Protein AF-A0A1R4IXT5-F1 (afdb_monomer_lite)

Radius of gyration: 17.37 Å; chains: 1; bounding box: 44×33×50 Å

Sequence (182 aa):
MTAMGTYITATTTLASRRQNLFLKRLRSTAAKDASILSGLVLPVALVNVIQAGVIVAVLSAVGTPPVGVAAVVAAVVVLELMFVGAAIATAGLTNSPDRAQVTTLPLFVVVLGAAMWVGLTGTEELTAVKRLLPGGAVTELIIEGWSGMALHETVSLLLPSLAFVVAAFAAAKSTFRWEPRS

Organism: NCBI:txid1273

Secondary structure (DSSP, 8-state):
-THHHHHHHHHHHHHHHHHTTHHHHHHTSS--HHHHHHHHHHHHHHHHHHHHHHHHHHHHHHSPPPTTHHHHHHHHHHHHHHHHHHHHHHHHH-SSHHHHHHHHHHHHHHHHHHHHHHHHH-SSSSHHHHHHSTTHHHHHHHHHHHH---HHHHHHHHHHHHHHHHHHHHHHHHH--SSPP-

pLDDT: mean 90.52, std 6.02, range [54.25, 96.69]

Foldseek 3Di:
DLLVQLLLQLLLQLLACQLVLVLVVVVVDPDDNVRSSCVRRVVSLVVSLVVLVVVLVVCCVVDPRFPQPVLLSLLSVLLNLLSSLQSLLLSLVAQHSVCSVVSSVVLVCQLVVLLVCCVPPNLPPPVVVSLLGANRLSSNSNVVSRVDDDPVSSVVSVVSSNVSSVVSNVSSVVRHDSHRDD

Structure (mmCIF, N/CA/C/O backbone):
data_AF-A0A1R4IXT5-F1
#
_entry.id   AF-A0A1R4IXT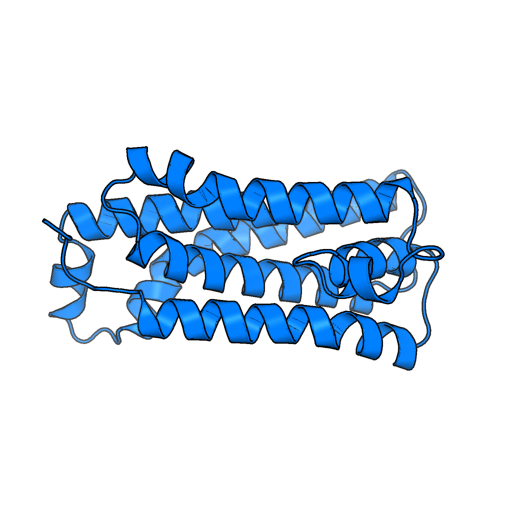5-F1
#
loop_
_atom_site.group_PDB
_atom_site.id
_atom_site.type_symbol
_atom_site.label_atom_id
_atom_site.label_alt_id
_atom_site.label_comp_id
_atom_site.label_asym_id
_atom_site.label_entity_id
_atom_site.label_seq_id
_atom_site.pdbx_PDB_ins_code
_atom_site.Cartn_x
_atom_site.Cartn_y
_atom_site.Cartn_z
_atom_site.occupancy
_atom_site.B_iso_or_equiv
_atom_site.auth_seq_id
_atom_site.auth_comp_id
_atom_site.auth_asym_id
_atom_site.auth_atom_id
_atom_site.pdbx_PDB_model_num
ATOM 1 N N . MET A 1 1 ? 10.038 3.062 -1.249 1.00 56.09 1 MET A N 1
ATOM 2 C CA . MET A 1 1 ? 10.419 3.563 0.094 1.00 56.09 1 MET A CA 1
ATOM 3 C C . MET A 1 1 ? 9.418 4.583 0.642 1.00 56.09 1 MET A C 1
ATOM 5 O O . MET A 1 1 ? 9.094 4.504 1.814 1.00 56.09 1 MET A O 1
ATOM 9 N N . THR A 1 2 ? 8.862 5.473 -0.187 1.00 70.12 2 THR A N 1
ATOM 10 C CA . THR A 1 2 ? 7.833 6.457 0.207 1.00 70.12 2 THR A CA 1
ATOM 11 C C . THR A 1 2 ? 6.619 5.824 0.905 1.00 70.12 2 THR A C 1
ATOM 13 O O . THR A 1 2 ? 6.331 6.161 2.046 1.00 70.12 2 THR A O 1
ATOM 16 N N . ALA A 1 3 ? 5.991 4.798 0.319 1.00 72.25 3 ALA A N 1
ATOM 17 C CA . ALA A 1 3 ? 4.783 4.148 0.872 1.00 72.25 3 ALA A CA 1
ATOM 18 C C . ALA A 1 3 ? 4.919 3.524 2.278 1.00 72.25 3 ALA A C 1
ATOM 20 O O . ALA A 1 3 ? 3.923 3.300 2.968 1.00 72.25 3 ALA A O 1
ATOM 21 N N . MET A 1 4 ? 6.145 3.327 2.771 1.00 77.56 4 MET A N 1
ATOM 22 C CA . MET A 1 4 ? 6.383 2.936 4.166 1.00 77.56 4 MET A CA 1
ATOM 23 C C . MET A 1 4 ? 6.049 4.067 5.149 1.00 77.56 4 MET A C 1
ATOM 25 O O . MET A 1 4 ? 5.610 3.794 6.268 1.00 77.56 4 MET A O 1
ATOM 29 N N . GLY A 1 5 ? 6.190 5.326 4.725 1.00 84.81 5 GLY A N 1
ATOM 30 C CA . GLY A 1 5 ? 5.744 6.495 5.476 1.00 84.81 5 GLY A CA 1
ATOM 31 C C . GLY A 1 5 ? 4.243 6.441 5.748 1.00 84.81 5 GLY A C 1
ATOM 32 O O . GLY A 1 5 ? 3.830 6.640 6.893 1.00 84.81 5 GLY A O 1
ATOM 33 N N . THR A 1 6 ? 3.440 6.062 4.746 1.00 90.69 6 THR A N 1
ATOM 34 C CA . THR A 1 6 ? 2.002 5.823 4.925 1.00 90.69 6 THR A CA 1
ATOM 35 C C . THR A 1 6 ? 1.749 4.716 5.929 1.00 90.69 6 THR A C 1
ATOM 37 O O . THR A 1 6 ? 0.971 4.908 6.862 1.00 90.69 6 THR A O 1
ATOM 40 N N . TYR A 1 7 ? 2.437 3.583 5.789 1.00 93.69 7 TYR A N 1
ATOM 41 C CA . TYR A 1 7 ? 2.240 2.435 6.668 1.00 93.69 7 TYR A CA 1
ATOM 42 C C . TYR A 1 7 ? 2.451 2.772 8.150 1.00 93.69 7 TYR A C 1
ATOM 44 O O . TYR A 1 7 ? 1.565 2.540 8.978 1.00 93.69 7 TYR A O 1
ATOM 52 N N . ILE A 1 8 ? 3.593 3.374 8.485 1.00 92.81 8 ILE A N 1
ATOM 53 C CA . ILE A 1 8 ? 3.949 3.709 9.870 1.00 92.81 8 ILE A CA 1
ATOM 54 C C . ILE A 1 8 ? 3.055 4.835 10.401 1.00 92.81 8 ILE A C 1
ATOM 56 O O . ILE A 1 8 ? 2.499 4.726 11.500 1.00 92.81 8 ILE A O 1
ATOM 60 N N . THR A 1 9 ? 2.869 5.899 9.617 1.00 94.31 9 THR A N 1
ATOM 61 C CA . THR A 1 9 ? 2.107 7.084 10.039 1.00 94.31 9 THR A CA 1
ATOM 62 C C . THR A 1 9 ? 0.630 6.762 10.222 1.00 94.31 9 THR A C 1
ATOM 64 O O . THR A 1 9 ? 0.045 7.140 11.239 1.00 94.31 9 THR A O 1
ATOM 67 N N . ALA A 1 10 ? 0.015 6.023 9.294 1.00 94.88 10 ALA A N 1
ATOM 68 C CA . ALA A 1 10 ? -1.388 5.640 9.404 1.00 94.88 10 ALA A CA 1
ATOM 69 C C . ALA A 1 10 ? -1.610 4.650 10.557 1.00 94.88 10 ALA A C 1
ATOM 71 O O . ALA A 1 10 ? -2.556 4.832 11.325 1.00 94.88 10 ALA A O 1
ATOM 72 N N . THR A 1 11 ? -0.710 3.676 10.757 1.00 95.44 11 THR A N 1
ATOM 73 C CA . THR A 1 11 ? -0.790 2.747 11.901 1.00 95.44 11 THR A CA 1
ATOM 74 C C . THR A 1 11 ? -0.736 3.502 13.228 1.00 95.44 11 THR A C 1
ATOM 76 O O . THR A 1 11 ? -1.599 3.320 14.089 1.00 95.44 11 THR A O 1
ATOM 79 N N . THR A 1 12 ? 0.243 4.398 13.376 1.00 94.94 12 THR A N 1
ATOM 80 C CA . THR A 1 12 ? 0.435 5.212 14.587 1.00 94.94 12 THR A CA 1
ATOM 81 C C . THR A 1 12 ? -0.759 6.131 14.833 1.00 94.94 12 THR A C 1
ATOM 83 O O . THR A 1 12 ? -1.271 6.212 15.952 1.00 94.94 12 THR A O 1
ATOM 86 N N . THR A 1 13 ? -1.253 6.782 13.777 1.00 94.44 13 THR A N 1
ATOM 87 C CA . THR A 1 13 ? -2.421 7.669 13.836 1.00 94.44 13 THR A CA 1
ATOM 88 C C . THR A 1 13 ? -3.662 6.911 14.294 1.00 94.44 13 THR A C 1
ATOM 90 O O . THR A 1 13 ? -4.331 7.335 15.239 1.00 94.44 13 THR A O 1
ATOM 93 N N . LEU A 1 14 ? -3.960 5.767 13.674 1.00 92.94 14 LEU A N 1
ATOM 94 C CA . LEU A 1 14 ? -5.121 4.949 14.021 1.00 92.94 14 LEU A CA 1
ATOM 95 C C . LEU A 1 14 ? -5.020 4.399 15.449 1.00 92.94 14 LEU A C 1
ATOM 97 O O . LEU A 1 14 ? -5.996 4.494 16.196 1.00 92.94 14 LEU A O 1
ATOM 101 N N . ALA A 1 15 ? -3.848 3.903 15.859 1.00 92.62 15 ALA A N 1
ATOM 102 C CA . ALA A 1 15 ? -3.611 3.435 17.225 1.00 92.62 15 ALA A CA 1
ATOM 103 C C . ALA A 1 15 ? -3.832 4.560 18.254 1.00 92.62 15 ALA A C 1
ATOM 105 O O . ALA A 1 15 ? -4.578 4.375 19.217 1.00 92.62 15 ALA A O 1
ATOM 106 N N . SER A 1 16 ? -3.282 5.753 18.003 1.00 93.12 16 SER A N 1
ATOM 107 C CA . SER A 1 16 ? -3.455 6.931 18.864 1.00 93.12 16 SER A CA 1
ATOM 108 C C . SER A 1 16 ? -4.917 7.388 18.959 1.00 93.12 16 SER A C 1
ATOM 110 O O . SER A 1 16 ? -5.443 7.613 20.054 1.00 93.12 16 SER A O 1
ATOM 112 N N . ARG A 1 17 ? -5.628 7.498 17.827 1.00 92.50 17 ARG A N 1
ATOM 113 C CA . ARG A 1 17 ? -7.049 7.894 17.821 1.00 92.50 17 ARG A CA 1
ATOM 114 C C . ARG A 1 17 ? -7.936 6.856 18.501 1.00 92.50 17 ARG A C 1
ATOM 116 O O . ARG A 1 17 ? -8.892 7.236 19.183 1.00 92.50 17 ARG A O 1
ATOM 123 N N . ARG A 1 18 ? -7.625 5.568 18.348 1.00 91.12 18 ARG A N 1
ATOM 124 C CA . ARG A 1 18 ? -8.335 4.487 19.036 1.00 91.12 18 ARG A CA 1
ATOM 125 C C . ARG A 1 18 ? -8.126 4.556 20.546 1.00 91.12 18 ARG A C 1
ATOM 127 O O . ARG A 1 18 ? -9.111 4.525 21.279 1.00 91.12 18 ARG A O 1
ATOM 134 N N . GLN A 1 19 ? -6.881 4.708 20.998 1.00 89.44 19 GLN A N 1
ATOM 135 C CA . GLN A 1 19 ? -6.539 4.796 22.422 1.00 89.44 19 GLN A CA 1
ATOM 136 C C . GLN A 1 19 ? -7.251 5.968 23.113 1.00 89.44 19 GLN A C 1
ATOM 138 O O . GLN A 1 19 ? -7.775 5.816 24.210 1.00 89.44 19 GLN A O 1
ATOM 143 N N . ASN A 1 20 ? -7.364 7.112 22.435 1.00 89.62 20 ASN A N 1
ATOM 144 C CA . ASN A 1 20 ? -8.050 8.303 22.948 1.00 89.62 20 ASN A CA 1
ATOM 145 C C . ASN A 1 20 ? -9.589 8.267 22.799 1.00 89.62 20 ASN A C 1
ATOM 147 O O . ASN A 1 20 ? -10.247 9.313 22.882 1.00 89.62 20 ASN A O 1
ATOM 151 N N . LEU A 1 21 ? -10.178 7.100 22.496 1.00 89.50 21 LEU A N 1
ATOM 152 C CA . LEU A 1 21 ? -11.616 6.905 22.242 1.00 89.50 21 LEU A CA 1
ATOM 153 C C . LEU A 1 21 ? -12.195 7.852 21.172 1.00 89.50 21 LEU A C 1
ATOM 155 O O . LEU A 1 21 ? -13.407 8.065 21.092 1.00 89.50 21 LEU A O 1
ATOM 159 N N . PHE A 1 22 ? -11.342 8.448 20.336 1.00 90.38 22 PHE A N 1
ATOM 160 C CA . PHE A 1 22 ? -11.749 9.426 19.331 1.00 90.38 22 PHE A C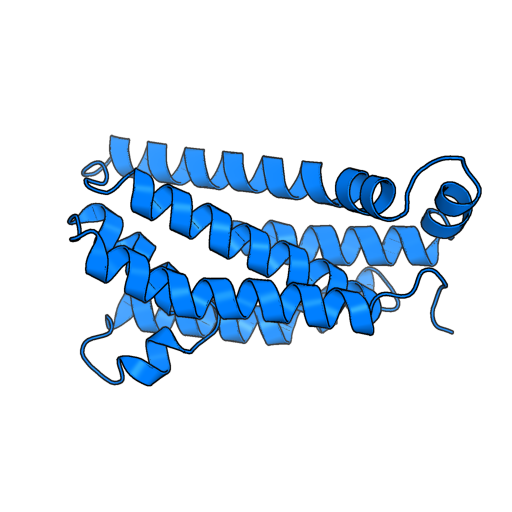A 1
ATOM 161 C C . PHE A 1 22 ? -12.576 8.754 18.235 1.00 90.38 22 PHE A C 1
ATOM 163 O O . PHE A 1 22 ? -13.639 9.248 17.870 1.00 90.38 22 PHE A O 1
ATOM 170 N N . LEU A 1 23 ? -12.147 7.570 17.789 1.00 88.25 23 LEU A N 1
ATOM 171 C CA . LEU A 1 23 ? -12.879 6.789 16.789 1.00 88.25 23 LEU A CA 1
ATOM 172 C C . LEU A 1 23 ? -14.275 6.378 17.283 1.00 88.25 23 LEU A C 1
ATOM 174 O O . LEU A 1 23 ? -15.230 6.419 16.515 1.00 88.25 23 LEU A O 1
ATOM 178 N N . LYS A 1 24 ? -14.414 6.050 18.576 1.00 87.25 24 LYS A N 1
ATOM 179 C CA . LYS A 1 24 ? -15.706 5.701 19.189 1.00 87.25 24 LYS A CA 1
ATOM 180 C C . LYS A 1 24 ? -16.660 6.899 19.213 1.00 87.25 24 LYS A C 1
ATOM 182 O O . LYS A 1 24 ? -17.823 6.744 18.859 1.00 87.25 24 LYS A O 1
ATOM 187 N N . ARG A 1 25 ? -16.151 8.092 19.546 1.00 92.25 25 ARG A N 1
ATOM 188 C CA . ARG A 1 25 ? -16.914 9.354 19.497 1.00 92.25 25 ARG A CA 1
ATOM 189 C C . ARG A 1 25 ? -17.346 9.731 18.078 1.00 92.25 25 ARG A C 1
ATOM 191 O O . ARG A 1 25 ? -18.456 10.213 17.888 1.00 92.25 25 ARG A O 1
ATOM 198 N N . LEU A 1 26 ? -16.507 9.489 17.070 1.00 89.44 26 LEU A N 1
ATOM 199 C CA . LEU A 1 26 ? -16.899 9.721 15.676 1.00 89.44 26 LEU A CA 1
ATOM 200 C C . LEU A 1 26 ? -17.975 8.739 15.206 1.00 89.44 26 LEU A C 1
ATOM 202 O O . LEU A 1 26 ? -18.878 9.128 14.472 1.00 89.44 26 LEU A O 1
ATOM 206 N N . ARG A 1 27 ? -17.924 7.488 15.666 1.00 89.56 27 ARG A N 1
ATOM 207 C CA . ARG A 1 27 ? -18.895 6.454 15.290 1.00 89.56 27 ARG A CA 1
ATOM 208 C C . ARG A 1 27 ? -20.298 6.677 15.869 1.00 89.56 27 ARG A C 1
ATOM 210 O O . ARG A 1 27 ? -21.255 6.131 15.340 1.00 89.56 27 ARG A O 1
ATOM 217 N N . SER A 1 28 ? -20.440 7.488 16.920 1.00 90.56 28 SER A N 1
ATOM 218 C CA . SER A 1 28 ? -21.755 7.922 17.422 1.00 90.56 28 SER A CA 1
ATOM 219 C C . SER A 1 28 ? -22.383 9.065 16.613 1.00 90.56 28 SER A C 1
ATOM 221 O O . SER A 1 28 ? -23.479 9.508 16.940 1.00 90.56 28 SER A O 1
ATOM 223 N N . THR A 1 29 ? -21.702 9.567 15.580 1.00 90.62 29 THR A N 1
ATOM 224 C CA . THR A 1 29 ? -22.258 10.558 14.644 1.00 90.62 29 THR A CA 1
ATOM 225 C C . THR A 1 29 ? -22.924 9.871 13.444 1.00 90.62 29 THR A C 1
ATOM 227 O O . THR A 1 29 ? -22.892 8.652 13.318 1.00 90.62 29 THR A O 1
ATOM 230 N N . ALA A 1 30 ? -23.489 10.647 12.513 1.00 89.62 30 ALA A N 1
ATOM 231 C CA . ALA A 1 30 ? -24.042 10.125 11.258 1.00 89.62 30 ALA A CA 1
ATOM 232 C C . ALA A 1 30 ? -22.972 9.648 10.243 1.00 89.62 30 ALA A C 1
ATOM 234 O O . ALA A 1 30 ? -23.312 9.210 9.141 1.00 89.62 30 ALA A O 1
ATOM 235 N N . ALA A 1 31 ? -21.678 9.757 10.569 1.00 88.75 31 ALA A N 1
ATOM 236 C CA . ALA A 1 31 ? -20.593 9.369 9.677 1.00 88.75 31 ALA A CA 1
ATOM 237 C C . ALA A 1 31 ? -20.491 7.842 9.522 1.00 88.75 31 ALA A C 1
ATOM 239 O O . ALA A 1 31 ? -20.493 7.093 10.495 1.00 88.75 31 ALA A O 1
ATOM 240 N N . LYS A 1 32 ? -20.331 7.375 8.278 1.00 90.31 32 LYS A N 1
ATOM 241 C CA . LYS A 1 32 ? -20.089 5.954 7.982 1.00 90.31 32 LYS A CA 1
ATOM 242 C C . LYS A 1 32 ? -18.680 5.544 8.427 1.00 90.31 32 LYS A C 1
ATOM 244 O O . LYS A 1 32 ? -17.728 6.287 8.194 1.00 90.31 32 LYS A O 1
ATOM 249 N N . ASP A 1 33 ? -18.529 4.316 8.923 1.00 89.38 33 ASP A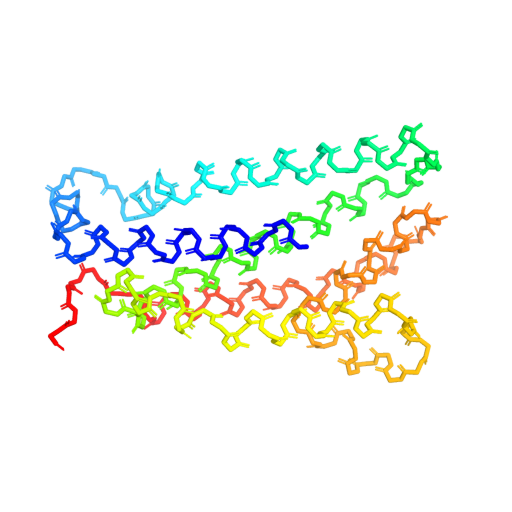 N 1
ATOM 250 C CA . ASP A 1 33 ? -17.248 3.706 9.327 1.00 89.38 33 ASP A CA 1
ATOM 251 C C . ASP A 1 33 ? -16.128 3.904 8.279 1.00 89.38 33 ASP A C 1
ATOM 253 O O . ASP A 1 33 ? -15.018 4.327 8.605 1.00 89.38 33 ASP A O 1
ATOM 257 N N . ALA A 1 34 ? -16.440 3.678 6.997 1.00 87.38 34 ALA A N 1
ATOM 258 C CA . ALA A 1 34 ? -15.495 3.868 5.896 1.00 87.38 34 ALA A CA 1
ATOM 259 C C . ALA A 1 34 ? -15.058 5.333 5.720 1.00 87.38 34 ALA A C 1
ATOM 261 O O . ALA A 1 34 ? -13.895 5.582 5.422 1.00 87.38 34 ALA A O 1
ATOM 262 N N . SER A 1 35 ? -15.963 6.293 5.944 1.00 91.12 35 SER A N 1
ATOM 263 C CA . SER A 1 35 ? -15.668 7.729 5.851 1.00 91.12 35 SER A CA 1
ATOM 264 C C . SER A 1 35 ? -14.767 8.203 6.989 1.00 91.12 35 SER A C 1
ATOM 266 O O . SER A 1 35 ? -13.956 9.103 6.795 1.00 91.12 35 SER A O 1
ATOM 268 N N . ILE A 1 36 ? -14.910 7.609 8.177 1.00 92.12 36 ILE A N 1
ATOM 269 C CA . ILE A 1 36 ? -14.062 7.918 9.333 1.00 92.12 36 ILE A CA 1
ATOM 270 C C . ILE A 1 36 ? -12.631 7.445 9.062 1.00 92.12 36 ILE A C 1
ATOM 272 O O . ILE A 1 36 ? -11.678 8.200 9.256 1.00 92.12 36 ILE A O 1
ATOM 276 N N . LEU A 1 37 ? -12.478 6.203 8.590 1.00 91.31 37 LEU A N 1
ATOM 277 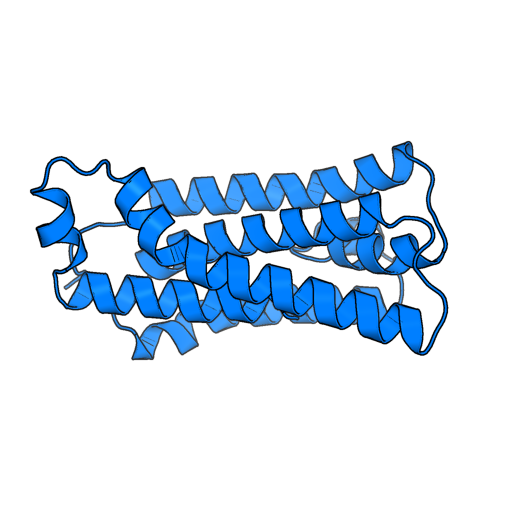C CA . LEU A 1 37 ? -11.165 5.634 8.286 1.00 91.31 37 LEU A CA 1
ATOM 278 C C . LEU A 1 37 ? -10.497 6.340 7.108 1.00 91.31 37 LEU A C 1
ATOM 280 O O . LEU A 1 37 ? -9.330 6.717 7.212 1.00 91.31 37 LEU A O 1
ATOM 284 N N . SER A 1 38 ? -11.226 6.574 6.014 1.00 91.44 38 SER A N 1
ATOM 285 C CA . SER A 1 38 ? -10.673 7.288 4.864 1.00 91.44 38 SER A CA 1
ATOM 286 C C . SER A 1 38 ? -10.290 8.721 5.230 1.00 91.44 38 SER A C 1
ATOM 288 O O . SER A 1 38 ? -9.207 9.153 4.857 1.00 91.44 38 SER A O 1
ATOM 290 N N . GLY A 1 39 ? -11.087 9.424 6.040 1.00 92.31 39 GLY A N 1
ATOM 291 C CA . GLY A 1 39 ? -10.763 10.777 6.501 1.00 92.31 39 GLY A CA 1
ATOM 292 C C . GLY A 1 39 ? -9.457 10.873 7.300 1.00 92.31 39 GLY A C 1
ATOM 293 O O . GLY A 1 39 ? -8.813 11.918 7.297 1.00 92.31 39 GLY A O 1
ATOM 294 N N . LEU A 1 40 ? -9.037 9.786 7.953 1.00 92.62 40 LEU A N 1
ATOM 295 C CA . LEU A 1 40 ? -7.776 9.719 8.698 1.00 92.62 40 LEU A CA 1
ATOM 296 C C . LEU A 1 40 ? -6.594 9.267 7.838 1.00 92.62 40 LEU A C 1
ATOM 298 O O . LEU A 1 40 ? -5.481 9.749 8.033 1.00 92.62 40 LEU A O 1
ATOM 302 N N . VAL A 1 41 ? -6.818 8.327 6.919 1.00 93.31 41 VAL A N 1
ATOM 303 C CA . VAL A 1 41 ? -5.738 7.685 6.154 1.00 93.31 41 VAL A CA 1
ATOM 304 C C . VAL A 1 41 ? -5.453 8.405 4.835 1.00 93.31 41 VAL A C 1
ATOM 306 O O . VAL A 1 41 ? -4.296 8.502 4.429 1.00 93.31 41 VAL A O 1
ATOM 309 N N . LEU A 1 42 ? -6.478 8.960 4.183 1.00 93.06 42 LEU A N 1
ATOM 310 C CA . LEU A 1 42 ? -6.361 9.605 2.874 1.00 93.06 42 LEU A CA 1
ATOM 311 C C . LEU A 1 42 ? -5.366 10.778 2.853 1.00 93.06 42 LEU A C 1
ATOM 313 O O . LEU A 1 42 ? -4.591 10.836 1.902 1.00 93.06 42 LEU A O 1
ATOM 317 N N . PRO A 1 43 ? -5.307 11.677 3.859 1.00 93.56 43 PRO A N 1
ATOM 318 C CA . PRO A 1 43 ? -4.326 12.762 3.848 1.00 93.56 43 PRO A CA 1
ATOM 319 C C . PRO A 1 43 ? -2.882 12.247 3.854 1.00 93.56 43 PRO A C 1
ATOM 321 O O . PRO A 1 43 ? -2.039 12.766 3.130 1.00 93.56 43 PRO A O 1
ATOM 324 N N . VAL A 1 44 ? -2.610 11.195 4.633 1.00 92.44 44 VAL A N 1
ATOM 325 C CA . VAL A 1 44 ? -1.282 10.570 4.711 1.00 92.44 44 VAL A CA 1
ATOM 326 C C . VAL A 1 44 ? -0.920 9.929 3.372 1.00 92.44 44 VAL A C 1
ATOM 328 O O . VAL A 1 44 ? 0.168 10.168 2.853 1.00 92.44 44 VAL A O 1
ATOM 331 N N . ALA A 1 45 ? -1.854 9.174 2.787 1.00 91.38 45 ALA A N 1
ATOM 332 C CA . ALA A 1 45 ? -1.649 8.545 1.488 1.00 91.38 45 ALA A CA 1
ATOM 333 C C . ALA A 1 45 ? -1.427 9.583 0.375 1.00 91.38 45 ALA A C 1
ATOM 335 O O . ALA A 1 45 ? -0.551 9.416 -0.468 1.00 91.38 45 ALA A O 1
ATOM 336 N N . LEU A 1 46 ? -2.166 10.697 0.397 1.00 92.06 46 LEU A N 1
ATOM 337 C CA . LEU A 1 46 ? -2.026 11.768 -0.589 1.00 92.06 46 LEU A CA 1
ATOM 338 C C . LEU A 1 46 ? -0.650 12.435 -0.517 1.00 92.06 46 LEU A C 1
ATOM 340 O O . LEU A 1 46 ? -0.010 12.608 -1.552 1.00 92.06 46 LEU A O 1
ATOM 344 N N . VAL A 1 47 ? -0.177 12.774 0.689 1.00 91.94 47 VAL A N 1
ATOM 345 C CA . VAL A 1 47 ? 1.178 13.319 0.885 1.00 91.94 47 VAL A CA 1
ATOM 346 C C . VAL A 1 47 ? 2.215 12.368 0.301 1.00 91.94 47 VAL A C 1
ATOM 348 O O . VAL A 1 47 ? 3.133 12.801 -0.394 1.00 91.94 47 VAL A O 1
ATOM 351 N N . ASN A 1 48 ? 2.039 11.070 0.530 1.00 90.31 48 ASN A N 1
ATOM 352 C CA . ASN A 1 48 ? 2.984 10.086 0.054 1.00 90.31 48 ASN A CA 1
ATOM 353 C C . ASN A 1 48 ? 2.961 9.892 -1.472 1.00 90.31 48 ASN A C 1
ATOM 355 O O . ASN A 1 48 ? 4.015 9.783 -2.100 1.00 90.31 48 ASN A O 1
ATOM 359 N N . VAL A 1 49 ? 1.777 9.907 -2.087 1.00 89.81 49 VAL A N 1
ATOM 360 C CA . VAL A 1 49 ? 1.625 9.883 -3.550 1.00 89.81 49 VAL A CA 1
ATOM 361 C C . VAL A 1 49 ? 2.267 11.119 -4.179 1.00 89.81 49 VAL A C 1
ATOM 363 O O . VAL A 1 49 ? 2.996 10.993 -5.163 1.00 89.81 49 VAL A O 1
ATOM 366 N N . ILE A 1 50 ? 2.069 12.302 -3.586 1.00 91.69 50 ILE A N 1
ATOM 367 C CA . ILE A 1 50 ? 2.733 13.537 -4.026 1.00 91.69 50 ILE A CA 1
ATOM 368 C C . ILE A 1 50 ? 4.253 13.382 -3.912 1.00 91.69 50 ILE A C 1
ATOM 370 O O . ILE A 1 50 ? 4.967 13.666 -4.872 1.00 91.69 50 ILE A O 1
ATOM 374 N N . GLN A 1 51 ? 4.757 12.877 -2.784 1.00 91.12 51 GLN A N 1
ATOM 375 C CA . GLN A 1 51 ? 6.188 12.647 -2.584 1.00 91.12 51 GLN A CA 1
ATOM 376 C C . GLN A 1 51 ? 6.763 11.661 -3.612 1.00 91.12 51 GLN A C 1
ATOM 378 O O . GLN A 1 51 ? 7.835 11.906 -4.162 1.00 91.12 51 GLN A O 1
ATOM 383 N N . ALA A 1 52 ? 6.056 10.568 -3.909 1.00 89.44 52 ALA A N 1
ATOM 384 C CA . ALA A 1 52 ? 6.456 9.620 -4.944 1.00 89.44 52 ALA A CA 1
ATOM 385 C C . ALA A 1 52 ? 6.507 10.288 -6.328 1.00 89.44 52 ALA A C 1
ATOM 387 O O . ALA A 1 52 ? 7.485 10.111 -7.052 1.00 89.44 52 ALA A O 1
ATOM 388 N N . GLY A 1 53 ? 5.507 11.109 -6.662 1.00 89.56 53 GLY A N 1
ATOM 389 C CA . GLY A 1 53 ? 5.484 11.891 -7.900 1.00 89.56 53 GLY A CA 1
ATOM 390 C C . GLY A 1 53 ? 6.661 12.862 -8.010 1.00 89.56 53 GLY A C 1
ATOM 391 O O . GLY A 1 53 ? 7.297 12.929 -9.059 1.00 89.56 53 GLY A O 1
ATOM 392 N N . VAL A 1 54 ? 7.011 13.550 -6.919 1.00 92.38 54 VAL A N 1
ATOM 393 C CA . VAL A 1 54 ? 8.191 14.429 -6.864 1.00 92.38 54 VAL A CA 1
ATOM 394 C C . VAL A 1 54 ? 9.476 13.640 -7.114 1.00 92.38 54 VAL A C 1
ATOM 396 O O . VAL A 1 54 ? 10.306 14.081 -7.903 1.00 92.38 54 VAL A O 1
ATOM 399 N N . ILE A 1 55 ? 9.638 12.460 -6.506 1.00 90.00 55 ILE A N 1
ATOM 400 C CA . ILE A 1 55 ? 10.819 11.613 -6.737 1.00 90.00 55 ILE A CA 1
ATOM 401 C C . ILE A 1 55 ? 10.912 11.201 -8.208 1.00 90.00 55 ILE A C 1
ATOM 403 O O . ILE A 1 55 ? 11.971 11.355 -8.810 1.00 90.00 55 ILE A O 1
ATOM 407 N N . VAL A 1 56 ? 9.814 10.725 -8.804 1.00 89.12 56 VAL A N 1
ATOM 408 C CA . VAL A 1 56 ? 9.788 10.347 -10.227 1.00 89.12 56 VAL A CA 1
ATOM 409 C C . VAL A 1 56 ? 10.125 11.546 -11.115 1.00 89.12 56 VAL A C 1
ATOM 411 O O . VAL A 1 56 ? 10.921 11.406 -12.041 1.00 89.12 56 VAL A O 1
ATOM 414 N N . ALA A 1 57 ? 9.579 12.728 -10.818 1.00 90.38 57 ALA A N 1
ATOM 415 C CA . ALA A 1 57 ? 9.858 13.950 -11.567 1.00 90.38 57 ALA A CA 1
ATOM 416 C C . ALA A 1 57 ? 11.339 14.353 -11.484 1.00 90.38 57 ALA A C 1
ATOM 418 O O . ALA A 1 57 ? 11.949 14.649 -12.508 1.00 90.38 57 ALA A O 1
ATOM 419 N N . VAL A 1 58 ? 11.938 14.306 -10.290 1.00 93.25 58 VAL A N 1
ATOM 420 C CA . VAL A 1 58 ? 13.364 14.616 -10.093 1.00 93.25 58 VAL A CA 1
ATOM 421 C C . VAL A 1 58 ? 14.252 13.599 -10.812 1.00 93.25 58 VAL A C 1
ATOM 423 O O . VAL A 1 58 ? 15.168 13.998 -11.528 1.00 93.25 58 VAL A O 1
ATOM 426 N N . LEU A 1 59 ? 13.966 12.298 -10.687 1.00 90.50 59 LEU A N 1
ATOM 427 C CA . LEU A 1 59 ? 14.714 11.249 -11.392 1.00 90.50 59 LEU A CA 1
ATOM 428 C C . LEU A 1 59 ? 14.613 11.403 -12.915 1.00 90.50 59 LEU A C 1
ATOM 430 O O . LEU A 1 59 ? 15.605 11.224 -13.614 1.00 90.50 59 LEU A O 1
ATOM 434 N N . SER A 1 60 ? 13.441 11.797 -13.418 1.00 89.75 60 SER A N 1
ATOM 435 C CA . SER A 1 60 ? 13.221 12.066 -14.844 1.00 89.75 60 SER A CA 1
ATOM 436 C C . SER A 1 60 ? 13.949 13.319 -15.334 1.00 89.75 60 SER A C 1
ATOM 438 O O . SER A 1 60 ? 14.315 13.385 -16.499 1.00 89.75 60 SER A O 1
ATOM 440 N N . ALA A 1 61 ? 14.137 14.320 -14.469 1.00 92.75 61 ALA A N 1
ATOM 441 C CA . ALA A 1 61 ? 14.821 15.565 -14.815 1.00 92.75 61 ALA A CA 1
ATOM 442 C C . ALA A 1 61 ? 16.352 15.425 -14.818 1.00 92.75 61 ALA A C 1
ATOM 444 O O . ALA A 1 61 ? 17.026 16.110 -15.583 1.00 92.75 61 ALA A O 1
ATOM 445 N N . VAL A 1 62 ? 16.901 14.568 -13.951 1.00 94.31 62 VAL A N 1
ATOM 446 C CA . VAL A 1 62 ? 18.353 14.335 -13.836 1.00 94.31 62 VAL A CA 1
ATOM 447 C C . VAL A 1 62 ? 18.824 13.187 -14.739 1.00 94.31 62 VAL A C 1
ATOM 449 O O . VAL A 1 62 ? 19.982 13.169 -15.150 1.00 94.31 62 VAL A O 1
ATOM 452 N N . GLY A 1 63 ? 17.944 12.231 -15.045 1.00 89.75 63 GLY A N 1
ATOM 453 C CA . GLY A 1 63 ? 18.223 11.073 -15.892 1.00 89.75 63 GLY A CA 1
ATOM 454 C C . GLY A 1 63 ? 17.302 10.993 -17.108 1.00 89.75 63 GLY A C 1
ATOM 455 O O . GLY A 1 63 ? 16.896 12.005 -17.674 1.00 89.75 63 GLY A O 1
ATOM 456 N N . THR A 1 64 ? 16.977 9.770 -17.523 1.00 88.19 64 THR A N 1
ATOM 457 C CA . THR A 1 64 ? 15.978 9.525 -18.566 1.00 88.19 64 THR A CA 1
ATOM 458 C C . THR A 1 64 ? 14.580 9.398 -17.950 1.00 88.19 64 THR A C 1
ATOM 460 O O . THR A 1 64 ? 14.415 8.726 -16.924 1.00 88.19 64 THR A O 1
ATOM 463 N N . PRO A 1 65 ? 13.553 10.030 -18.547 1.00 88.50 65 PRO A N 1
ATOM 464 C CA . PRO A 1 65 ? 12.180 9.852 -18.100 1.00 88.50 65 PRO A CA 1
ATOM 465 C C . PRO A 1 65 ? 11.710 8.413 -18.366 1.00 88.50 65 PRO A C 1
ATOM 467 O O . PRO A 1 65 ? 12.144 7.803 -19.348 1.00 88.50 65 PRO A O 1
ATOM 470 N N . PRO A 1 66 ? 10.804 7.868 -17.535 1.00 89.25 66 PRO A N 1
ATOM 471 C CA . PRO A 1 66 ? 10.294 6.526 -17.747 1.00 89.25 66 PRO A CA 1
ATOM 472 C C . PRO A 1 66 ? 9.447 6.448 -19.015 1.00 89.25 66 PRO A C 1
ATOM 474 O O . PRO A 1 66 ? 8.520 7.239 -19.203 1.00 89.25 66 PRO A O 1
ATOM 477 N N . VAL A 1 67 ? 9.722 5.451 -19.857 1.00 91.56 67 VAL A N 1
ATOM 478 C CA . VAL A 1 67 ? 8.914 5.173 -21.055 1.00 91.56 67 VAL A CA 1
ATOM 479 C C . VAL A 1 67 ? 7.508 4.713 -20.650 1.00 91.56 67 VAL A C 1
ATOM 481 O O . VAL A 1 67 ? 6.504 5.136 -21.224 1.00 91.56 67 VAL A O 1
ATOM 484 N N . GLY A 1 68 ? 7.418 3.881 -19.612 1.00 87.12 68 GLY A N 1
ATOM 485 C CA . GLY A 1 68 ? 6.181 3.315 -19.087 1.00 87.12 68 GLY A CA 1
ATOM 486 C C . GLY A 1 68 ? 5.569 4.124 -17.944 1.00 87.12 68 GLY A C 1
ATOM 487 O O . GLY A 1 68 ? 5.301 3.556 -16.887 1.00 87.12 68 GLY A O 1
ATOM 488 N N . VAL A 1 69 ? 5.303 5.426 -18.125 1.00 86.56 69 VAL A N 1
ATOM 489 C CA . VAL A 1 69 ? 4.735 6.293 -17.061 1.00 86.56 69 VAL A CA 1
ATOM 490 C C . VAL A 1 69 ? 3.491 5.674 -16.411 1.00 86.56 69 VAL A C 1
ATOM 492 O O . VAL A 1 69 ? 3.372 5.649 -15.188 1.00 86.56 69 VAL A O 1
ATOM 495 N N . ALA A 1 70 ? 2.577 5.120 -17.214 1.00 87.38 70 ALA A N 1
ATOM 496 C CA . ALA A 1 70 ? 1.364 4.477 -16.710 1.00 87.38 70 ALA A CA 1
ATOM 497 C C . ALA A 1 70 ? 1.663 3.243 -15.837 1.00 87.38 70 ALA A C 1
ATOM 499 O O . ALA A 1 70 ? 0.994 3.040 -14.825 1.00 87.38 70 ALA A O 1
ATOM 500 N N . ALA A 1 71 ? 2.681 2.452 -16.192 1.00 90.00 71 ALA A N 1
ATOM 501 C CA . ALA A 1 71 ? 3.108 1.289 -15.418 1.00 90.00 71 ALA A CA 1
ATOM 502 C C . ALA A 1 71 ? 3.711 1.712 -14.071 1.00 90.00 71 ALA A C 1
ATOM 504 O O . ALA A 1 71 ? 3.331 1.169 -13.034 1.00 90.00 71 ALA A O 1
ATOM 505 N N . VAL A 1 72 ? 4.563 2.745 -14.066 1.00 90.06 72 VAL A N 1
ATOM 506 C CA . VAL A 1 72 ? 5.144 3.310 -12.836 1.00 90.06 72 VAL A CA 1
ATOM 507 C C . VAL A 1 72 ? 4.051 3.866 -11.920 1.00 90.06 72 VAL A C 1
ATOM 509 O O . VAL A 1 72 ? 4.036 3.573 -10.724 1.00 90.06 72 VAL A O 1
ATOM 512 N N . VAL A 1 73 ? 3.091 4.619 -12.466 1.00 89.81 73 VAL A N 1
ATOM 513 C CA . VAL A 1 73 ? 1.962 5.157 -11.689 1.00 89.81 73 VAL A CA 1
ATOM 514 C C . VAL A 1 73 ? 1.100 4.029 -11.120 1.00 89.81 73 VAL A C 1
ATOM 516 O O . VAL A 1 73 ? 0.783 4.050 -9.930 1.00 89.81 73 VAL A O 1
ATOM 519 N N . ALA A 1 74 ? 0.757 3.022 -11.927 1.00 91.00 74 ALA A N 1
ATOM 520 C CA . ALA A 1 74 ? -0.007 1.866 -11.463 1.00 91.00 74 ALA A CA 1
ATOM 521 C C . ALA A 1 74 ? 0.725 1.122 -10.336 1.00 91.00 74 ALA A C 1
ATOM 523 O O . ALA A 1 74 ? 0.111 0.778 -9.325 1.00 91.00 74 ALA A O 1
ATOM 524 N N . ALA A 1 75 ? 2.039 0.940 -10.468 1.00 91.94 75 ALA A N 1
ATOM 525 C CA . ALA A 1 75 ? 2.872 0.311 -9.454 1.00 91.94 75 ALA A CA 1
ATOM 526 C C . ALA A 1 75 ? 2.857 1.094 -8.130 1.00 91.94 75 ALA A C 1
ATOM 528 O O . ALA A 1 75 ? 2.617 0.518 -7.067 1.00 91.94 75 ALA A O 1
ATOM 529 N N . VAL A 1 76 ? 3.034 2.419 -8.190 1.00 91.00 76 VAL A N 1
ATOM 530 C CA . VAL A 1 76 ? 2.975 3.296 -7.009 1.00 91.00 76 VAL A CA 1
ATOM 531 C C . VAL A 1 76 ? 1.609 3.210 -6.331 1.00 91.00 76 VAL A C 1
ATOM 533 O O . VAL A 1 76 ? 1.549 3.038 -5.115 1.00 91.00 76 VAL A O 1
ATOM 536 N N . VAL A 1 77 ? 0.517 3.268 -7.097 1.00 92.31 77 VAL A N 1
ATOM 537 C CA . VAL A 1 77 ? -0.848 3.179 -6.553 1.00 92.31 77 VAL A CA 1
ATOM 538 C C . VAL A 1 77 ? -1.098 1.823 -5.893 1.00 92.31 77 VAL A C 1
ATOM 540 O O . VAL A 1 77 ? -1.632 1.773 -4.787 1.00 92.31 77 VAL A O 1
ATOM 543 N N . VAL A 1 78 ? -0.701 0.719 -6.526 1.00 93.94 78 VAL A N 1
ATOM 544 C CA . VAL A 1 78 ? -0.885 -0.624 -5.954 1.00 93.94 78 VAL A CA 1
ATOM 545 C C . VAL A 1 78 ? -0.074 -0.794 -4.671 1.00 93.94 78 VAL A C 1
ATOM 547 O O . VAL A 1 78 ? -0.601 -1.303 -3.679 1.00 93.94 78 VAL A O 1
ATOM 550 N N . LEU A 1 79 ? 1.176 -0.326 -4.656 1.00 93.06 79 LEU A N 1
ATOM 551 C CA . LEU A 1 79 ? 2.010 -0.361 -3.457 1.00 93.06 79 LEU A CA 1
ATOM 552 C C . LEU A 1 79 ? 1.405 0.487 -2.327 1.00 93.06 79 LEU A C 1
ATOM 554 O O . LEU A 1 79 ? 1.382 0.050 -1.175 1.00 93.06 79 LEU A O 1
ATOM 558 N N . GLU A 1 80 ? 0.872 1.664 -2.654 1.00 94.06 80 GLU A N 1
ATOM 559 C CA . GLU A 1 80 ? 0.198 2.544 -1.698 1.00 94.06 80 GLU A CA 1
ATOM 560 C C . GLU A 1 80 ? -1.039 1.872 -1.092 1.00 94.06 80 GLU A C 1
ATOM 562 O O . GLU A 1 80 ? -1.186 1.814 0.129 1.00 94.06 80 GLU A O 1
ATOM 567 N N . LEU A 1 81 ? -1.902 1.292 -1.930 1.00 94.62 81 LEU A N 1
ATOM 568 C CA . LEU A 1 81 ? -3.098 0.577 -1.485 1.00 94.62 81 LEU A CA 1
ATOM 569 C C . LEU A 1 81 ? -2.751 -0.611 -0.583 1.00 94.62 81 LEU A C 1
ATOM 571 O O . LEU A 1 81 ? -3.428 -0.836 0.424 1.00 94.62 81 LEU A O 1
ATOM 575 N N . MET A 1 82 ? -1.684 -1.344 -0.909 1.00 95.19 82 MET A N 1
ATOM 576 C CA . MET A 1 82 ? -1.196 -2.452 -0.088 1.00 95.19 82 MET A CA 1
ATOM 577 C C . MET A 1 82 ? -0.803 -1.958 1.307 1.00 95.19 82 MET A C 1
ATOM 579 O O . MET A 1 82 ? -1.237 -2.530 2.310 1.00 95.19 82 MET A O 1
ATOM 583 N N . PHE A 1 83 ? -0.027 -0.874 1.389 1.00 95.25 83 PHE A N 1
ATOM 584 C CA . PHE A 1 83 ? 0.411 -0.317 2.668 1.00 95.25 83 PHE A CA 1
ATOM 585 C C . PHE A 1 83 ? -0.712 0.354 3.460 1.00 95.25 83 PHE A C 1
ATOM 587 O O . PHE A 1 83 ? -0.703 0.274 4.688 1.00 95.25 83 PHE A O 1
ATOM 594 N N . VAL A 1 84 ? -1.707 0.946 2.797 1.00 95.56 84 VAL A N 1
ATOM 595 C CA . VAL A 1 84 ? -2.930 1.440 3.445 1.00 95.56 84 VAL A CA 1
ATOM 596 C C . VAL A 1 84 ? -3.694 0.290 4.101 1.00 95.56 84 VAL A C 1
ATOM 598 O O . VAL A 1 84 ? -4.013 0.366 5.291 1.00 95.56 84 VAL A O 1
ATOM 601 N N . GLY A 1 85 ? -3.951 -0.795 3.363 1.00 95.00 85 GLY A N 1
ATOM 602 C CA . GLY A 1 85 ? -4.611 -1.981 3.912 1.00 95.00 85 GLY A CA 1
ATOM 603 C C . GLY A 1 85 ? -3.822 -2.571 5.083 1.00 95.00 85 GLY A C 1
ATOM 604 O O . GLY A 1 85 ? -4.381 -2.828 6.152 1.00 95.00 85 GLY A O 1
ATOM 605 N N . ALA A 1 86 ? -2.502 -2.692 4.921 1.00 95.31 86 ALA A N 1
ATOM 606 C CA . ALA A 1 86 ? -1.618 -3.201 5.958 1.00 95.31 86 ALA A CA 1
ATOM 607 C C . ALA A 1 86 ? -1.620 -2.303 7.200 1.00 95.31 86 ALA A C 1
ATOM 609 O O . ALA A 1 86 ? -1.666 -2.816 8.312 1.00 95.31 86 ALA A O 1
ATOM 610 N N . ALA A 1 87 ? -1.633 -0.976 7.042 1.00 95.44 87 ALA A N 1
ATOM 611 C CA . ALA A 1 87 ? -1.662 -0.044 8.167 1.00 95.44 87 ALA A CA 1
ATOM 612 C C . ALA A 1 87 ? -2.918 -0.217 9.020 1.00 95.44 87 ALA A C 1
ATOM 614 O O . ALA A 1 87 ? -2.848 -0.235 10.248 1.00 95.44 87 ALA A O 1
ATOM 615 N N . ILE A 1 88 ? -4.074 -0.382 8.372 1.00 94.88 88 ILE A N 1
ATOM 616 C CA . ILE A 1 88 ? -5.348 -0.599 9.065 1.00 94.88 88 ILE A CA 1
ATOM 617 C C . ILE A 1 88 ? -5.338 -1.961 9.775 1.00 94.88 88 ILE A C 1
ATOM 619 O O . ILE A 1 88 ? -5.756 -2.054 10.933 1.00 94.88 88 ILE A O 1
ATOM 623 N N . ALA A 1 89 ? -4.825 -3.007 9.119 1.00 95.00 89 ALA A N 1
ATOM 624 C CA . ALA A 1 89 ? -4.687 -4.337 9.710 1.00 95.00 89 ALA A CA 1
ATOM 625 C C . ALA A 1 89 ? -3.775 -4.326 10.944 1.00 95.00 89 ALA A C 1
ATOM 627 O O . ALA A 1 89 ? -4.182 -4.770 12.023 1.00 95.00 89 ALA A O 1
ATOM 628 N N . THR A 1 90 ? -2.581 -3.750 10.811 1.00 94.31 90 THR A N 1
ATOM 629 C CA . THR A 1 90 ? -1.599 -3.641 11.890 1.00 94.31 90 THR A CA 1
ATOM 630 C C . THR A 1 90 ? -2.133 -2.777 13.028 1.00 94.31 90 THR A C 1
ATOM 632 O O . THR A 1 90 ? -2.070 -3.204 14.178 1.00 94.31 90 THR A O 1
ATOM 635 N N . ALA A 1 91 ? -2.793 -1.648 12.744 1.00 92.75 91 ALA A N 1
ATOM 636 C CA . ALA A 1 91 ? -3.433 -0.819 13.772 1.00 92.75 91 ALA A CA 1
ATOM 637 C C . ALA A 1 91 ? -4.476 -1.592 14.600 1.00 92.75 91 ALA A C 1
ATOM 639 O O . ALA A 1 91 ? -4.641 -1.340 15.796 1.00 92.75 91 ALA A O 1
ATOM 640 N N . GLY A 1 92 ? -5.150 -2.581 14.000 1.00 88.31 92 GLY A N 1
ATOM 641 C CA . GLY A 1 92 ? -6.021 -3.512 14.719 1.00 88.31 92 GLY A CA 1
ATOM 642 C C . GLY A 1 92 ? -5.290 -4.285 15.828 1.00 88.31 92 GLY A C 1
ATOM 643 O O . GLY A 1 92 ? -5.839 -4.466 16.923 1.00 88.31 92 GLY A O 1
ATOM 644 N N . LEU A 1 93 ? -4.033 -4.667 15.588 1.00 88.50 93 LEU A N 1
ATOM 645 C CA . LEU A 1 93 ? -3.140 -5.388 16.510 1.00 88.50 93 LEU A CA 1
ATOM 646 C C . LEU A 1 93 ? -2.368 -4.477 17.474 1.00 88.50 93 LEU A C 1
ATOM 648 O O . LEU A 1 93 ? -1.940 -4.932 18.532 1.00 88.50 93 LEU A O 1
ATOM 652 N N . THR A 1 94 ? -2.205 -3.200 17.137 1.00 90.88 94 THR A N 1
ATOM 653 C CA . THR A 1 94 ? -1.361 -2.255 17.876 1.00 90.88 94 THR A CA 1
ATOM 654 C C . THR A 1 94 ? -2.106 -1.539 19.006 1.00 90.88 94 THR A C 1
ATOM 656 O O . THR A 1 94 ? -2.986 -0.718 18.759 1.00 90.88 94 THR A O 1
ATOM 659 N N . ASN A 1 95 ? -1.724 -1.768 20.263 1.00 85.88 95 ASN A N 1
ATOM 660 C CA . ASN A 1 95 ? -2.439 -1.189 21.413 1.00 85.88 95 ASN A CA 1
ATOM 661 C C . ASN A 1 95 ? -2.156 0.305 21.661 1.00 85.88 95 ASN A C 1
ATOM 663 O O . ASN A 1 95 ? -3.035 1.001 22.159 1.00 85.88 95 ASN A O 1
ATOM 667 N N . SER A 1 96 ? -0.965 0.800 21.314 1.00 89.19 96 SER A N 1
ATOM 668 C CA . SER A 1 96 ? -0.541 2.186 21.561 1.00 89.19 96 SER A CA 1
ATOM 669 C C . SER A 1 96 ? 0.301 2.725 20.397 1.00 89.19 96 SER A C 1
ATOM 671 O O . SER A 1 96 ? 0.905 1.927 19.674 1.00 89.19 96 SER A O 1
ATOM 673 N N . PRO A 1 97 ? 0.382 4.054 20.200 1.00 89.31 97 PRO A N 1
ATOM 674 C CA . PRO A 1 97 ? 1.233 4.645 19.171 1.00 89.31 97 PRO A CA 1
ATOM 675 C C . PRO A 1 97 ? 2.713 4.287 19.363 1.00 89.31 97 PRO A C 1
ATOM 677 O O . PRO A 1 97 ? 3.395 4.026 18.379 1.00 89.31 97 PRO A O 1
ATOM 680 N N . ASP A 1 98 ? 3.193 4.147 20.601 1.00 89.50 98 ASP A N 1
ATOM 681 C CA . ASP A 1 98 ? 4.583 3.738 20.859 1.00 89.50 98 ASP A CA 1
ATOM 682 C C . ASP A 1 98 ? 4.848 2.308 20.368 1.00 89.50 98 ASP A C 1
ATOM 684 O O . ASP A 1 98 ? 5.867 2.014 19.741 1.00 89.50 98 ASP A O 1
ATOM 688 N N . ARG A 1 99 ? 3.874 1.405 20.558 1.00 90.25 99 ARG A N 1
ATOM 689 C CA . ARG A 1 99 ? 3.945 0.031 20.040 1.00 90.25 99 ARG A CA 1
ATOM 690 C C . ARG A 1 99 ? 3.738 -0.050 18.529 1.00 90.25 99 ARG A C 1
ATOM 692 O O . ARG A 1 99 ? 4.038 -1.096 17.946 1.00 90.25 99 ARG A O 1
ATOM 699 N N . ALA A 1 100 ? 3.242 1.005 17.879 1.00 91.19 100 ALA A N 1
ATOM 700 C CA . ALA A 1 100 ? 3.072 1.038 16.426 1.00 91.19 100 ALA A CA 1
ATOM 701 C C . ALA A 1 100 ? 4.411 0.883 15.709 1.00 91.19 100 ALA A C 1
ATOM 703 O O . ALA A 1 100 ? 4.490 0.164 14.717 1.00 91.19 100 ALA A O 1
ATOM 704 N N . GLN A 1 101 ? 5.478 1.463 16.263 1.00 89.12 101 GLN A N 1
ATOM 705 C CA . GLN A 1 101 ? 6.819 1.324 15.704 1.00 89.12 101 GLN A CA 1
ATOM 706 C C . GLN A 1 101 ? 7.236 -0.147 15.679 1.00 89.12 101 GLN A C 1
ATOM 708 O O . GLN A 1 101 ? 7.548 -0.672 14.624 1.00 89.12 101 GLN A O 1
ATOM 713 N N . VAL A 1 102 ? 7.111 -0.861 16.799 1.00 92.75 102 VAL A N 1
ATOM 714 C CA . VAL A 1 102 ? 7.515 -2.276 16.887 1.00 92.75 102 VAL A CA 1
ATOM 715 C C . VAL A 1 102 ? 6.622 -3.192 16.046 1.00 92.75 102 VAL A C 1
ATOM 717 O O . VAL A 1 102 ? 7.110 -4.092 15.372 1.00 92.75 102 VAL A O 1
ATOM 720 N N . THR A 1 103 ? 5.308 -2.968 16.062 1.00 93.62 103 THR A N 1
ATOM 721 C CA . THR A 1 103 ? 4.345 -3.815 15.331 1.00 93.62 103 THR A CA 1
ATOM 722 C C . THR A 1 103 ? 4.404 -3.631 13.815 1.00 93.62 103 THR A C 1
ATOM 724 O O . THR A 1 103 ? 4.011 -4.536 13.081 1.00 93.62 103 THR A O 1
ATOM 727 N N . THR A 1 104 ? 4.937 -2.505 13.331 1.00 94.50 104 THR A N 1
ATOM 728 C CA . THR A 1 104 ? 5.145 -2.267 11.896 1.00 94.50 104 THR A CA 1
ATOM 729 C C . THR A 1 104 ? 6.460 -2.862 11.377 1.00 94.50 104 THR A C 1
ATOM 731 O O . THR A 1 104 ? 6.519 -3.228 10.201 1.00 94.50 104 THR A O 1
ATOM 734 N N . LEU A 1 105 ? 7.474 -3.054 12.234 1.00 93.19 105 LEU A N 1
ATOM 735 C CA . LEU A 1 105 ? 8.802 -3.548 11.833 1.00 93.19 105 LEU A CA 1
ATOM 736 C C . LEU A 1 105 ? 8.793 -4.845 11.007 1.00 93.19 105 LEU A C 1
ATOM 738 O O . LEU A 1 105 ? 9.478 -4.863 9.986 1.00 93.19 105 LEU A O 1
ATOM 742 N N . PRO A 1 106 ? 8.056 -5.918 11.365 1.00 93.56 106 PRO A N 1
ATOM 743 C CA . PRO A 1 106 ? 8.179 -7.187 10.649 1.00 93.56 106 PRO A CA 1
ATOM 744 C C . PRO A 1 106 ? 7.822 -7.062 9.166 1.00 93.56 106 PRO A C 1
ATOM 746 O O . PRO A 1 106 ? 8.599 -7.464 8.304 1.00 93.56 106 PRO A O 1
ATOM 749 N N . LEU A 1 107 ? 6.683 -6.433 8.856 1.00 93.12 107 LEU A N 1
ATOM 750 C CA . LEU A 1 107 ? 6.274 -6.215 7.469 1.00 93.12 107 LEU A CA 1
ATOM 751 C C . LEU A 1 107 ? 7.221 -5.243 6.757 1.00 93.12 107 LEU A C 1
ATOM 753 O O . LEU A 1 107 ? 7.551 -5.458 5.594 1.00 93.12 107 LEU A O 1
ATOM 757 N N . PHE A 1 108 ? 7.677 -4.199 7.454 1.00 91.38 108 PHE A N 1
ATOM 758 C CA . PHE A 1 108 ? 8.633 -3.242 6.903 1.00 91.38 108 PHE A CA 1
ATOM 759 C C . PHE A 1 108 ? 9.925 -3.931 6.449 1.00 91.38 108 PHE A C 1
ATOM 761 O O . PHE A 1 108 ? 10.341 -3.731 5.311 1.00 91.38 108 PHE A O 1
ATOM 768 N N . VAL A 1 109 ? 10.517 -4.777 7.296 1.00 93.31 109 VAL A N 1
ATOM 769 C CA . VAL A 1 109 ? 11.759 -5.501 6.984 1.00 93.31 109 VAL A CA 1
ATOM 770 C C . VAL A 1 109 ? 11.562 -6.447 5.803 1.00 93.31 109 VAL A C 1
ATOM 772 O O . VAL A 1 109 ? 12.403 -6.476 4.909 1.00 93.31 109 VAL A O 1
ATOM 775 N N . VAL A 1 110 ? 10.443 -7.178 5.755 1.00 93.94 110 VAL A N 1
ATOM 776 C CA . VAL A 1 110 ? 10.155 -8.105 4.649 1.00 93.94 110 VAL A CA 1
ATOM 777 C C . VAL A 1 110 ? 10.010 -7.357 3.323 1.00 93.94 110 VAL A C 1
ATOM 779 O O . VAL A 1 110 ? 10.656 -7.725 2.345 1.00 93.94 110 VAL A O 1
ATOM 782 N N . VAL A 1 111 ? 9.205 -6.290 3.284 1.00 93.81 111 VAL A N 1
ATOM 783 C CA . VAL A 1 111 ? 8.980 -5.526 2.046 1.00 93.81 111 VAL A CA 1
ATOM 784 C C . VAL A 1 111 ? 10.248 -4.790 1.613 1.00 93.81 111 VAL A C 1
ATOM 786 O O . VAL A 1 111 ? 10.567 -4.763 0.425 1.00 93.81 111 VAL A O 1
ATOM 789 N N . LEU A 1 112 ? 10.995 -4.216 2.562 1.00 92.56 112 LEU A N 1
ATOM 790 C CA . LEU A 1 112 ? 12.262 -3.551 2.268 1.00 92.56 112 LEU A CA 1
ATOM 791 C C . LEU A 1 112 ? 13.289 -4.542 1.720 1.00 92.56 112 LEU A C 1
ATOM 793 O O . LEU A 1 112 ? 13.906 -4.269 0.695 1.00 92.56 112 LEU A O 1
ATOM 797 N N . GLY A 1 113 ? 13.439 -5.696 2.374 1.00 94.38 113 GLY A N 1
ATOM 798 C CA . GLY A 1 113 ? 14.352 -6.749 1.945 1.00 94.38 113 GLY A CA 1
ATOM 799 C C . GLY A 1 113 ? 14.008 -7.275 0.554 1.00 94.38 113 GLY A C 1
ATOM 800 O O . GLY A 1 113 ? 14.898 -7.399 -0.283 1.00 94.38 113 GLY A O 1
ATOM 801 N N . ALA A 1 114 ? 12.721 -7.503 0.269 1.00 94.19 114 ALA A N 1
ATOM 802 C CA . ALA A 1 114 ? 12.258 -7.917 -1.054 1.00 94.19 114 ALA A CA 1
ATOM 803 C C . ALA A 1 114 ? 12.573 -6.866 -2.130 1.00 94.19 114 ALA A C 1
ATOM 805 O O . ALA A 1 114 ? 13.132 -7.203 -3.173 1.00 94.19 114 ALA A O 1
ATOM 806 N N . ALA A 1 115 ? 12.269 -5.593 -1.862 1.00 93.31 115 ALA A N 1
ATOM 807 C CA . ALA A 1 115 ? 12.546 -4.501 -2.790 1.00 93.31 115 ALA A CA 1
ATOM 808 C C . ALA A 1 115 ? 14.052 -4.329 -3.046 1.00 93.31 115 ALA A C 1
ATOM 810 O O . ALA A 1 115 ? 14.468 -4.173 -4.190 1.00 93.31 115 ALA A O 1
ATOM 811 N N . MET A 1 116 ? 14.884 -4.399 -2.001 1.00 94.12 116 MET A N 1
ATOM 812 C CA . MET A 1 116 ? 16.340 -4.326 -2.145 1.00 94.12 116 MET A CA 1
ATOM 813 C C . MET A 1 116 ? 16.892 -5.517 -2.927 1.00 94.12 116 MET A C 1
ATOM 815 O O . MET A 1 116 ? 17.721 -5.329 -3.811 1.00 94.12 116 MET A O 1
ATOM 819 N N . TRP A 1 117 ? 16.424 -6.734 -2.642 1.00 95.19 117 TRP A N 1
ATOM 820 C CA . TRP A 1 117 ? 16.883 -7.931 -3.343 1.00 95.19 117 TRP A CA 1
ATOM 821 C C . TRP A 1 117 ? 16.562 -7.856 -4.841 1.00 95.19 117 TRP A C 1
ATOM 823 O O . TRP A 1 117 ? 17.447 -8.066 -5.674 1.00 95.19 117 TRP A O 1
ATOM 833 N N . VAL A 1 118 ? 15.327 -7.485 -5.187 1.00 95.06 118 VAL A N 1
ATOM 834 C CA . VAL A 1 118 ? 14.913 -7.280 -6.582 1.00 95.06 118 VAL A CA 1
ATOM 835 C C . VAL A 1 118 ? 15.703 -6.145 -7.230 1.00 95.06 118 VAL A C 1
ATOM 837 O O . VAL A 1 118 ? 16.242 -6.328 -8.314 1.00 95.06 118 VAL A O 1
ATOM 840 N N . GLY A 1 119 ? 15.830 -4.997 -6.561 1.00 92.19 119 GLY A N 1
ATOM 841 C CA . GLY A 1 119 ? 16.520 -3.835 -7.121 1.00 92.19 119 GLY A CA 1
ATOM 842 C C . GLY A 1 119 ? 18.019 -4.034 -7.344 1.00 92.19 119 GLY A C 1
ATOM 843 O O . GLY A 1 119 ? 18.576 -3.424 -8.249 1.00 92.19 119 GLY A O 1
ATOM 844 N N . LEU A 1 120 ? 18.673 -4.883 -6.546 1.00 93.94 120 LEU A N 1
ATOM 845 C CA . LEU A 1 120 ? 20.115 -5.133 -6.651 1.00 93.94 120 LEU A CA 1
ATOM 846 C C . LEU A 1 120 ? 20.470 -6.288 -7.588 1.00 93.94 120 LEU A C 1
ATOM 848 O O . LEU A 1 120 ? 21.531 -6.261 -8.200 1.00 93.94 120 LEU A O 1
ATOM 852 N N . THR A 1 121 ? 19.628 -7.320 -7.660 1.00 94.25 121 THR A N 1
ATOM 853 C CA . THR A 1 121 ? 19.958 -8.570 -8.375 1.00 94.25 121 THR A CA 1
ATOM 854 C C . THR A 1 121 ? 19.055 -8.847 -9.573 1.00 94.25 121 THR A C 1
ATOM 856 O O . THR A 1 121 ? 19.201 -9.884 -10.213 1.00 94.25 121 THR A O 1
ATOM 859 N N . GLY A 1 122 ? 18.080 -7.977 -9.844 1.00 92.25 122 GLY A N 1
ATOM 860 C CA . GLY A 1 122 ? 17.023 -8.249 -10.811 1.00 92.25 122 GLY A CA 1
ATOM 861 C C . GLY A 1 122 ? 16.167 -9.454 -10.410 1.00 92.25 122 GLY A C 1
ATOM 862 O O . GLY A 1 122 ? 16.159 -9.899 -9.255 1.00 92.25 122 GLY A O 1
ATOM 863 N N . THR A 1 123 ? 15.435 -10.006 -11.371 1.00 92.62 123 THR A N 1
ATOM 864 C CA . THR A 1 123 ? 14.508 -11.138 -11.174 1.00 92.62 123 THR A CA 1
ATOM 865 C C . THR A 1 123 ? 14.814 -12.345 -12.055 1.00 92.62 123 THR A C 1
ATOM 867 O O . THR A 1 123 ? 14.053 -13.310 -12.030 1.00 92.62 123 THR A O 1
ATOM 870 N N . GLU A 1 124 ? 15.936 -12.329 -12.778 1.00 90.38 124 GLU A N 1
ATOM 871 C CA . GLU A 1 124 ? 16.379 -13.422 -13.656 1.00 90.38 124 GLU A CA 1
ATOM 872 C C . GLU A 1 124 ? 16.519 -14.740 -12.882 1.00 90.38 124 GLU A C 1
ATOM 874 O O . GLU A 1 124 ? 15.993 -15.776 -13.282 1.00 90.38 124 GLU A O 1
ATOM 879 N N . GLU A 1 125 ? 17.138 -14.679 -11.701 1.00 90.50 125 GLU A N 1
ATOM 880 C CA . GLU A 1 125 ? 17.175 -15.794 -10.760 1.00 90.50 125 GLU A CA 1
ATOM 881 C C . GLU A 1 125 ? 16.034 -15.717 -9.742 1.00 90.50 125 GLU A C 1
ATOM 883 O O . GLU A 1 125 ? 15.766 -14.657 -9.162 1.00 90.50 125 GLU A O 1
ATOM 888 N N . LEU A 1 126 ? 15.419 -16.872 -9.456 1.00 92.56 126 LEU A N 1
ATOM 889 C CA . LEU A 1 126 ? 14.333 -17.030 -8.478 1.00 92.56 126 LEU A CA 1
ATOM 890 C C . LEU A 1 126 ? 13.115 -16.134 -8.768 1.00 92.56 126 LEU A C 1
ATOM 892 O O . LEU A 1 126 ? 12.444 -15.670 -7.843 1.00 92.56 126 LEU A O 1
ATOM 896 N N . THR A 1 127 ? 12.799 -15.923 -10.049 1.00 92.44 127 THR A N 1
ATOM 897 C CA . THR A 1 127 ? 11.743 -15.017 -10.532 1.00 92.44 127 THR A CA 1
ATOM 898 C C . THR A 1 127 ? 10.427 -15.175 -9.777 1.00 92.44 127 THR A C 1
ATOM 900 O O . THR A 1 127 ? 9.873 -14.199 -9.274 1.00 92.44 127 THR A O 1
ATOM 903 N N . ALA A 1 128 ? 9.937 -16.413 -9.645 1.00 92.38 128 ALA A N 1
ATOM 904 C CA . ALA A 1 128 ? 8.673 -16.689 -8.969 1.00 92.38 128 ALA A CA 1
ATOM 905 C C . ALA A 1 128 ? 8.711 -16.251 -7.499 1.00 92.38 128 ALA A C 1
ATOM 907 O O . ALA A 1 128 ? 7.798 -15.570 -7.044 1.00 92.38 128 ALA A O 1
ATOM 908 N N . VAL A 1 129 ? 9.789 -16.578 -6.777 1.00 93.44 129 VAL A N 1
ATOM 909 C CA . VAL A 1 129 ? 9.954 -16.226 -5.359 1.00 93.44 129 VAL A CA 1
ATOM 910 C C . VAL A 1 129 ? 9.998 -14.712 -5.197 1.00 93.44 129 VAL A C 1
ATOM 912 O O . VAL A 1 129 ? 9.225 -14.159 -4.420 1.00 93.44 129 VAL A O 1
ATOM 915 N N . LYS A 1 130 ? 10.845 -14.031 -5.975 1.00 94.06 130 LYS A N 1
ATOM 916 C CA . LYS A 1 130 ? 10.995 -12.574 -5.916 1.00 94.06 130 LYS A CA 1
ATOM 917 C C . LYS A 1 130 ? 9.688 -11.849 -6.233 1.00 94.06 130 LYS A C 1
ATOM 919 O O . LYS A 1 130 ? 9.334 -10.916 -5.522 1.00 94.06 130 LYS A O 1
ATOM 924 N N . ARG A 1 131 ? 8.927 -12.307 -7.232 1.00 93.50 131 ARG A N 1
ATOM 925 C CA . ARG A 1 131 ? 7.628 -11.714 -7.596 1.00 93.50 131 ARG A CA 1
ATOM 926 C C . ARG A 1 131 ? 6.522 -11.996 -6.576 1.00 93.50 131 ARG A C 1
ATOM 928 O O . ARG A 1 131 ? 5.646 -11.155 -6.394 1.00 93.50 131 ARG A O 1
ATOM 935 N N . LEU A 1 132 ? 6.560 -13.150 -5.907 1.00 94.06 132 LEU A N 1
ATOM 936 C CA . LEU A 1 132 ? 5.595 -13.532 -4.867 1.00 94.06 132 LEU A CA 1
ATOM 937 C C . LEU A 1 132 ? 5.855 -12.865 -3.511 1.00 94.06 132 LEU A C 1
ATOM 939 O O . LEU A 1 132 ? 4.991 -12.938 -2.640 1.00 94.06 132 LEU A O 1
ATOM 943 N N . LEU A 1 133 ? 7.003 -12.216 -3.305 1.00 93.88 133 LEU A N 1
ATOM 944 C CA . LEU A 1 133 ? 7.254 -11.444 -2.090 1.00 93.88 133 LEU A CA 1
ATOM 945 C C . LEU A 1 133 ? 6.441 -10.136 -2.083 1.00 93.88 133 LEU A C 1
ATOM 947 O O . LEU A 1 133 ? 6.287 -9.494 -3.128 1.00 93.88 133 LEU A O 1
ATOM 951 N N . PRO A 1 134 ? 5.961 -9.681 -0.910 1.00 91.38 134 PRO A N 1
ATOM 952 C CA . PRO A 1 134 ? 5.237 -8.421 -0.813 1.00 91.38 134 PRO A CA 1
ATOM 953 C C . PRO A 1 134 ? 6.171 -7.269 -1.193 1.00 91.38 134 PRO A C 1
ATOM 955 O O . PRO A 1 134 ? 7.226 -7.074 -0.593 1.00 91.38 134 PRO A O 1
ATOM 958 N N . GLY A 1 135 ? 5.788 -6.512 -2.218 1.00 88.62 135 GLY A N 1
ATOM 959 C CA . GLY A 1 135 ? 6.617 -5.443 -2.776 1.00 88.62 135 GLY A CA 1
ATOM 960 C C . GLY A 1 135 ? 7.654 -5.888 -3.816 1.00 88.62 135 GLY A C 1
ATOM 961 O O . GLY A 1 135 ? 8.290 -5.026 -4.416 1.00 88.62 135 GLY A O 1
ATOM 962 N N . GLY A 1 136 ? 7.813 -7.185 -4.084 1.00 93.19 136 GLY A N 1
ATOM 963 C CA . GLY A 1 136 ? 8.789 -7.682 -5.056 1.00 93.19 136 GLY A CA 1
ATOM 964 C C . GLY A 1 136 ? 8.399 -7.386 -6.507 1.00 93.19 136 GLY A C 1
ATOM 965 O O . GLY A 1 136 ? 9.077 -6.608 -7.176 1.00 93.19 136 GLY A O 1
ATOM 966 N N . ALA A 1 137 ? 7.260 -7.919 -6.968 1.00 93.81 137 ALA A N 1
ATOM 967 C CA . ALA A 1 137 ? 6.778 -7.705 -8.342 1.00 93.81 137 ALA A CA 1
ATOM 968 C C . ALA A 1 137 ? 6.544 -6.222 -8.681 1.00 93.81 137 ALA A C 1
ATOM 970 O O . ALA A 1 137 ? 6.808 -5.783 -9.795 1.00 93.81 137 ALA A O 1
ATOM 971 N N . VAL A 1 138 ? 6.082 -5.423 -7.716 1.00 93.56 138 VAL A N 1
ATOM 972 C CA . VAL A 1 138 ? 5.888 -3.980 -7.921 1.00 93.56 138 VAL A CA 1
ATOM 973 C C . VAL A 1 138 ? 7.212 -3.212 -7.981 1.00 93.56 138 VAL A C 1
ATOM 975 O O . VAL A 1 138 ? 7.285 -2.206 -8.675 1.00 93.56 138 VAL A O 1
ATOM 978 N N . THR A 1 139 ? 8.268 -3.683 -7.305 1.00 93.75 139 THR A N 1
ATOM 979 C CA . THR A 1 139 ? 9.610 -3.090 -7.435 1.00 93.75 139 THR A CA 1
ATOM 980 C C . THR A 1 139 ? 10.178 -3.361 -8.820 1.00 93.75 139 THR A C 1
ATOM 982 O O . THR A 1 139 ? 10.665 -2.437 -9.463 1.00 93.75 139 THR A O 1
ATOM 985 N N . GLU A 1 140 ? 10.048 -4.596 -9.304 1.00 94.12 140 GLU A N 1
ATOM 986 C CA . GLU A 1 140 ? 10.408 -4.959 -10.677 1.00 94.12 140 GLU A CA 1
ATOM 987 C C . GLU A 1 140 ? 9.641 -4.105 -11.696 1.00 94.12 140 GLU A C 1
ATOM 989 O O . GLU A 1 140 ? 10.247 -3.520 -12.586 1.00 94.12 140 GLU A O 1
ATOM 994 N N . LEU A 1 141 ? 8.327 -3.933 -11.508 1.00 93.44 141 LEU A N 1
ATOM 995 C CA . LEU A 1 141 ? 7.499 -3.103 -12.385 1.00 93.44 141 LEU A CA 1
ATOM 996 C C . LEU A 1 141 ? 7.924 -1.628 -12.398 1.00 93.44 141 LEU A C 1
ATOM 998 O O . LEU A 1 141 ? 7.872 -0.984 -13.443 1.00 93.44 141 LEU A 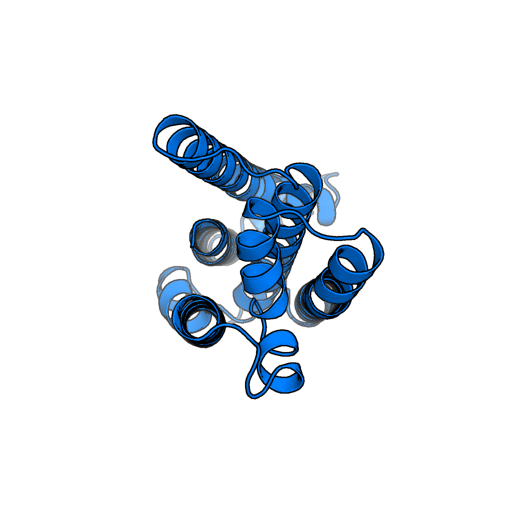O 1
ATOM 1002 N N . ILE A 1 142 ? 8.327 -1.078 -11.248 1.00 91.88 142 ILE A N 1
ATOM 1003 C CA . ILE A 1 142 ? 8.855 0.288 -11.175 1.00 91.88 142 ILE A CA 1
ATOM 1004 C C . ILE A 1 142 ? 10.154 0.377 -11.970 1.00 91.88 142 ILE A C 1
ATOM 1006 O O . ILE A 1 142 ? 10.278 1.299 -12.760 1.00 91.88 142 ILE A O 1
ATOM 1010 N N . ILE A 1 143 ? 11.088 -0.562 -11.797 1.00 91.38 143 ILE A N 1
ATOM 1011 C CA . ILE A 1 143 ? 12.392 -0.546 -12.481 1.00 91.38 143 ILE A CA 1
ATOM 1012 C C . ILE A 1 143 ? 12.210 -0.658 -13.997 1.00 91.38 143 ILE A C 1
ATOM 1014 O O . ILE A 1 143 ? 12.675 0.201 -14.743 1.00 91.38 143 ILE A O 1
ATOM 1018 N N . GLU A 1 144 ? 11.465 -1.6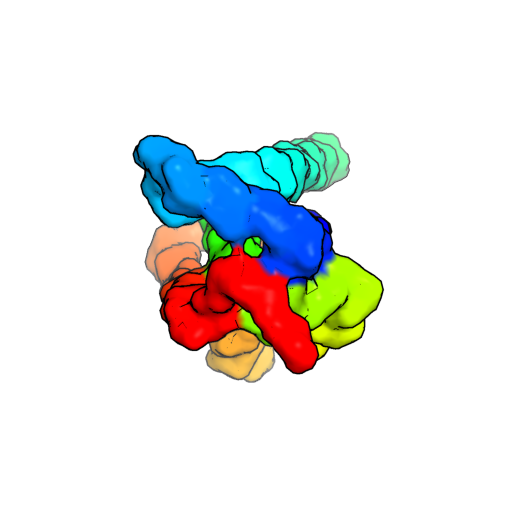60 -14.451 1.00 91.94 144 GLU A N 1
ATOM 1019 C CA . GLU A 1 144 ? 11.231 -1.898 -15.878 1.00 91.94 144 GLU A CA 1
ATOM 1020 C C . GLU A 1 144 ? 10.296 -0.854 -16.517 1.00 91.94 144 GLU A C 1
ATOM 1022 O O . GLU A 1 144 ? 10.254 -0.662 -17.732 1.00 91.94 144 GLU A O 1
ATOM 1027 N N . GLY A 1 145 ? 9.557 -0.100 -15.701 1.00 90.38 145 GLY A N 1
ATOM 1028 C CA . GLY A 1 145 ? 8.809 1.065 -16.163 1.00 90.38 145 GLY A CA 1
ATOM 1029 C C . GLY A 1 145 ? 9.705 2.152 -16.774 1.00 90.38 145 GLY A C 1
ATOM 1030 O O . GLY A 1 145 ? 9.213 2.957 -17.571 1.00 90.38 145 GLY A O 1
ATOM 1031 N N . TRP A 1 146 ? 11.007 2.170 -16.453 1.00 89.88 146 TRP A N 1
ATOM 1032 C CA . TRP A 1 146 ? 11.965 3.100 -17.060 1.00 89.88 146 TRP A CA 1
ATOM 1033 C C . TRP A 1 146 ? 12.403 2.682 -18.462 1.00 89.88 146 TRP A C 1
ATOM 1035 O O . TRP A 1 146 ? 12.447 3.535 -19.348 1.00 89.88 146 TRP A O 1
ATOM 1045 N N . SER A 1 147 ? 12.689 1.396 -18.669 1.00 88.12 147 SER A N 1
ATOM 1046 C CA . SER A 1 147 ? 13.068 0.804 -19.963 1.00 88.12 147 SER A CA 1
ATOM 1047 C C . SER A 1 147 ? 11.878 0.687 -20.921 1.00 88.12 147 SER A C 1
ATOM 1049 O O . SER A 1 147 ? 12.053 0.778 -22.137 1.00 88.12 147 SER A O 1
ATOM 1051 N N . GLY A 1 148 ? 10.666 0.562 -20.378 1.00 82.56 148 GLY A N 1
ATOM 1052 C CA . GLY A 1 148 ? 9.453 0.316 -21.147 1.00 82.56 148 GLY A CA 1
ATOM 1053 C C . GLY A 1 148 ? 9.177 -1.180 -21.264 1.00 82.56 148 GLY A C 1
ATOM 1054 O O . GLY A 1 148 ? 10.081 -1.990 -21.419 1.00 82.56 148 GLY A O 1
ATOM 1055 N N . MET A 1 149 ? 7.899 -1.541 -21.180 1.00 85.44 149 MET A N 1
ATOM 1056 C CA . MET A 1 149 ? 7.461 -2.926 -21.052 1.00 85.44 149 MET A CA 1
ATOM 1057 C C . MET A 1 149 ? 6.204 -3.167 -21.888 1.00 85.44 149 MET A C 1
ATOM 1059 O O . MET A 1 149 ? 5.382 -2.259 -22.071 1.00 85.44 149 MET A O 1
ATOM 1063 N N . ALA A 1 150 ? 6.019 -4.392 -22.378 1.00 88.31 150 ALA A N 1
ATOM 1064 C CA . ALA A 1 150 ? 4.777 -4.756 -23.037 1.00 88.31 150 ALA A CA 1
ATOM 1065 C C . ALA A 1 150 ? 3.609 -4.813 -22.031 1.00 88.31 150 ALA A C 1
ATOM 1067 O O . ALA A 1 150 ? 3.766 -5.139 -20.851 1.00 88.31 150 ALA A O 1
ATOM 1068 N N . LEU A 1 151 ? 2.388 -4.544 -22.508 1.00 85.38 151 LEU A N 1
ATOM 1069 C CA . LEU A 1 151 ? 1.196 -4.508 -21.650 1.00 85.38 151 LEU A CA 1
ATOM 1070 C C . LEU A 1 151 ? 0.971 -5.827 -20.888 1.00 85.38 151 LEU A C 1
ATOM 1072 O O . LEU A 1 151 ? 0.577 -5.812 -19.725 1.00 85.38 151 LEU A O 1
ATOM 1076 N N . HIS A 1 152 ? 1.229 -6.968 -21.530 1.00 88.56 152 HIS A N 1
ATOM 1077 C CA . HIS A 1 152 ? 1.021 -8.285 -20.925 1.00 88.56 152 HIS A CA 1
ATOM 1078 C C . HIS A 1 152 ? 1.967 -8.549 -19.741 1.00 88.56 152 HIS A C 1
ATOM 1080 O O . HIS A 1 152 ? 1.543 -9.101 -18.726 1.00 88.56 152 HIS A O 1
ATOM 1086 N N . GLU A 1 153 ? 3.217 -8.096 -19.827 1.00 88.31 153 GLU A N 1
ATOM 1087 C CA . GLU A 1 153 ? 4.204 -8.199 -18.748 1.00 88.31 153 GLU A CA 1
ATOM 1088 C C . GLU A 1 153 ? 3.822 -7.270 -17.586 1.00 88.31 153 GLU A C 1
ATOM 1090 O O . GLU A 1 153 ? 3.831 -7.689 -16.426 1.00 88.31 153 GLU A O 1
ATOM 1095 N N . THR A 1 154 ? 3.357 -6.052 -17.898 1.00 89.38 154 THR A N 1
ATOM 1096 C CA . THR A 1 154 ? 2.852 -5.099 -16.893 1.00 89.38 154 THR A CA 1
ATOM 1097 C C . THR A 1 154 ? 1.704 -5.712 -16.091 1.00 89.38 154 THR A C 1
ATOM 1099 O O . THR A 1 154 ? 1.715 -5.703 -14.859 1.00 89.38 154 THR A O 1
ATOM 1102 N N . VAL A 1 155 ? 0.719 -6.297 -16.780 1.00 90.12 155 VAL A N 1
ATOM 1103 C CA . VAL A 1 155 ? -0.420 -6.965 -16.133 1.00 90.12 155 VAL A CA 1
ATOM 1104 C C . VAL A 1 155 ? 0.048 -8.152 -15.286 1.00 90.12 155 VAL A C 1
ATOM 1106 O O . VAL A 1 155 ? -0.422 -8.320 -14.158 1.00 90.12 155 VAL A O 1
ATOM 1109 N N . SER A 1 156 ? 1.010 -8.939 -15.776 1.00 91.19 156 SER A N 1
ATOM 1110 C CA . SER A 1 156 ? 1.561 -10.074 -15.030 1.00 91.19 156 SER A CA 1
ATOM 1111 C C . SER A 1 156 ? 2.233 -9.659 -13.716 1.00 91.19 156 SER A C 1
ATOM 1113 O O . SER A 1 156 ? 2.146 -10.407 -12.743 1.00 91.19 156 SER A O 1
ATOM 1115 N N . LEU A 1 157 ? 2.894 -8.499 -13.664 1.00 92.31 157 LEU A N 1
ATOM 1116 C CA . LEU A 1 157 ? 3.547 -7.988 -12.448 1.00 92.31 157 LEU A CA 1
ATOM 1117 C C . LEU A 1 157 ? 2.572 -7.299 -11.482 1.00 92.31 157 LEU A C 1
ATOM 1119 O O . LEU A 1 157 ? 2.785 -7.285 -10.263 1.00 92.31 157 LEU A O 1
ATOM 1123 N N . LEU A 1 158 ? 1.464 -6.766 -12.000 1.00 91.94 158 LEU A N 1
ATOM 1124 C CA . LEU A 1 158 ? 0.404 -6.197 -11.171 1.00 91.94 158 LEU A CA 1
ATOM 1125 C C . LEU A 1 158 ? -0.376 -7.275 -10.410 1.00 91.94 158 LEU A C 1
ATOM 1127 O O . LEU A 1 158 ? -0.765 -7.032 -9.270 1.00 91.94 158 LEU A O 1
ATOM 1131 N N . LEU A 1 159 ? -0.577 -8.463 -10.989 1.00 92.56 159 LEU A N 1
ATOM 1132 C CA . LEU A 1 159 ? -1.394 -9.528 -10.391 1.00 92.56 159 LEU A CA 1
ATOM 1133 C C . LEU A 1 159 ? -0.942 -9.958 -8.975 1.00 92.56 159 LEU A C 1
ATOM 1135 O O . LEU A 1 159 ? -1.773 -9.897 -8.064 1.00 92.56 159 LEU A O 1
ATOM 1139 N N . PRO A 1 160 ? 0.334 -10.331 -8.725 1.00 92.62 160 PRO A N 1
ATOM 1140 C CA . PRO A 1 160 ? 0.797 -10.666 -7.374 1.00 92.62 160 PRO A CA 1
ATOM 1141 C C . PRO A 1 160 ? 0.629 -9.499 -6.399 1.00 92.62 160 PRO A C 1
ATOM 1143 O O . PRO A 1 160 ? 0.206 -9.673 -5.258 1.00 92.62 160 PRO A O 1
ATOM 1146 N N . SER A 1 161 ? 0.909 -8.286 -6.870 1.00 92.50 161 SER A N 1
ATOM 1147 C CA . SER A 1 161 ? 0.839 -7.069 -6.063 1.00 92.50 161 SER A CA 1
ATOM 1148 C C . SER A 1 161 ? -0.606 -6.749 -5.656 1.00 92.50 161 SER A C 1
ATOM 1150 O O . SER A 1 161 ? -0.874 -6.436 -4.496 1.00 92.50 161 SER A O 1
ATOM 1152 N N . LEU A 1 162 ? -1.564 -6.920 -6.570 1.00 95.00 162 LEU A N 1
ATOM 1153 C CA . LEU A 1 162 ? -2.997 -6.799 -6.292 1.00 95.00 162 LEU A CA 1
ATOM 1154 C C . LEU A 1 162 ? -3.492 -7.882 -5.327 1.00 95.00 162 LEU A C 1
ATOM 1156 O O . LEU A 1 162 ? -4.332 -7.590 -4.474 1.00 95.00 162 LEU A O 1
ATOM 1160 N N . ALA A 1 163 ? -2.954 -9.102 -5.397 1.00 95.50 163 ALA A N 1
ATOM 1161 C CA . ALA A 1 163 ? -3.279 -10.144 -4.425 1.00 95.50 163 ALA A CA 1
ATOM 1162 C C . ALA A 1 163 ? -2.892 -9.719 -2.996 1.00 95.50 163 ALA A C 1
ATOM 1164 O O . ALA A 1 163 ? -3.681 -9.907 -2.067 1.00 95.50 163 ALA A O 1
ATOM 1165 N N . PHE A 1 164 ? -1.742 -9.058 -2.819 1.00 95.12 164 PHE A N 1
ATOM 1166 C CA . PHE A 1 164 ? -1.358 -8.483 -1.525 1.00 95.12 164 PHE A CA 1
ATOM 1167 C C . PHE A 1 164 ? -2.251 -7.326 -1.084 1.00 95.12 164 PHE A C 1
ATOM 1169 O O . PHE A 1 164 ? -2.538 -7.221 0.107 1.00 95.12 164 PHE A O 1
ATOM 1176 N N . VAL A 1 165 ? -2.738 -6.491 -2.007 1.00 96.12 165 VAL A N 1
ATOM 1177 C CA . VAL A 1 165 ? -3.742 -5.462 -1.682 1.00 96.12 165 VAL A CA 1
ATOM 1178 C C . VAL A 1 165 ? -4.993 -6.121 -1.102 1.00 96.12 165 VAL A C 1
ATOM 1180 O O . VAL A 1 165 ? -5.432 -5.766 -0.007 1.00 96.12 165 VAL A O 1
ATOM 1183 N N . VAL A 1 166 ? -5.540 -7.123 -1.794 1.00 96.69 166 VAL A N 1
ATOM 1184 C CA . VAL A 1 166 ? -6.734 -7.847 -1.333 1.00 96.69 166 VAL A CA 1
ATOM 1185 C C . VAL A 1 166 ? -6.477 -8.512 0.019 1.00 96.69 166 VAL A C 1
ATOM 1187 O O . VAL A 1 166 ? -7.292 -8.364 0.930 1.00 96.69 166 VAL A O 1
ATOM 1190 N N . ALA A 1 167 ? -5.336 -9.183 0.186 1.00 95.94 167 ALA A N 1
ATOM 1191 C CA . ALA A 1 167 ? -4.958 -9.817 1.446 1.00 95.94 167 ALA A CA 1
ATOM 1192 C C . ALA A 1 167 ? -4.839 -8.802 2.595 1.00 95.94 167 ALA A C 1
ATOM 1194 O O . ALA A 1 167 ? -5.339 -9.052 3.692 1.00 95.94 167 ALA A O 1
ATOM 1195 N N . ALA A 1 168 ? -4.243 -7.634 2.342 1.00 94.88 168 ALA A N 1
ATOM 1196 C CA . ALA A 1 168 ? -4.080 -6.576 3.331 1.00 94.88 168 ALA A CA 1
ATOM 1197 C C . ALA A 1 168 ? -5.432 -6.002 3.784 1.00 94.88 168 ALA A C 1
ATOM 1199 O O . ALA A 1 168 ? -5.672 -5.859 4.983 1.00 94.88 168 ALA A O 1
ATOM 1200 N N . PHE A 1 169 ? -6.354 -5.738 2.853 1.00 95.25 169 PHE A N 1
ATOM 1201 C CA . PHE A 1 169 ? -7.702 -5.272 3.199 1.00 95.25 169 PHE A CA 1
ATOM 1202 C C . PHE A 1 169 ? -8.568 -6.364 3.844 1.00 95.25 169 PHE A C 1
ATOM 1204 O O . PHE A 1 169 ? -9.361 -6.068 4.743 1.00 95.25 169 PHE A O 1
ATOM 1211 N N . ALA A 1 170 ? -8.404 -7.628 3.451 1.00 95.25 170 ALA A N 1
ATOM 1212 C CA . ALA A 1 170 ? -9.061 -8.753 4.112 1.00 95.25 170 ALA A CA 1
ATOM 1213 C C . ALA A 1 170 ? -8.588 -8.890 5.569 1.00 95.25 170 ALA A C 1
ATOM 1215 O O . ALA A 1 170 ? -9.415 -8.973 6.481 1.00 95.25 170 ALA A O 1
ATOM 1216 N N . ALA A 1 171 ? -7.273 -8.807 5.798 1.00 93.75 171 ALA A N 1
ATOM 1217 C CA . ALA A 1 171 ? -6.684 -8.785 7.134 1.00 93.75 171 ALA A CA 1
ATOM 1218 C C . ALA A 1 171 ? -7.136 -7.555 7.938 1.00 93.75 171 ALA A C 1
ATOM 1220 O O . ALA A 1 171 ? -7.413 -7.660 9.134 1.00 93.75 171 ALA A O 1
ATOM 1221 N N . ALA A 1 172 ? -7.277 -6.392 7.297 1.00 92.44 172 ALA A N 1
ATOM 1222 C CA . ALA A 1 172 ? -7.813 -5.195 7.937 1.00 92.44 172 ALA A CA 1
ATOM 1223 C C . ALA A 1 172 ? -9.237 -5.421 8.449 1.00 92.44 172 ALA A C 1
ATOM 1225 O O . ALA A 1 172 ? -9.531 -5.123 9.608 1.00 92.44 172 ALA A O 1
ATOM 1226 N N . LYS A 1 173 ? -10.101 -6.026 7.628 1.00 90.56 173 LYS A N 1
ATOM 1227 C CA . LYS A 1 173 ? -11.489 -6.328 7.996 1.00 90.56 173 LYS A CA 1
ATOM 1228 C C . LYS A 1 173 ? -11.590 -7.298 9.177 1.00 90.56 173 LYS A C 1
ATOM 1230 O O . LYS A 1 173 ? -12.471 -7.124 10.014 1.00 90.56 173 LYS A O 1
ATOM 1235 N N . SER A 1 174 ? -10.717 -8.305 9.258 1.00 88.50 174 SER A N 1
ATOM 1236 C CA . SER A 1 174 ? -10.749 -9.289 10.352 1.00 88.50 174 SER A CA 1
ATOM 1237 C C . SER A 1 174 ? -10.144 -8.768 11.657 1.00 88.50 174 SER A C 1
ATOM 1239 O O . SER A 1 174 ? -10.477 -9.258 12.736 1.00 88.50 174 SER A O 1
ATOM 1241 N N . THR A 1 175 ? -9.232 -7.802 11.570 1.00 88.38 175 THR A N 1
ATOM 1242 C CA . THR A 1 175 ? -8.357 -7.439 12.692 1.00 88.38 175 THR A CA 1
ATOM 1243 C C . THR A 1 175 ? -8.709 -6.094 13.314 1.00 88.38 175 THR A C 1
ATOM 1245 O O . THR A 1 175 ? -8.482 -5.883 14.511 1.00 88.38 175 THR A O 1
ATOM 1248 N N . PHE A 1 176 ? -9.269 -5.174 12.527 1.00 86.31 176 PHE A N 1
ATOM 1249 C CA . PHE A 1 176 ? -9.591 -3.836 12.997 1.00 86.31 176 PHE A CA 1
ATOM 1250 C C . PHE A 1 176 ? -10.727 -3.863 14.027 1.00 86.31 176 PHE A C 1
ATOM 1252 O O . PHE A 1 176 ? -11.814 -4.386 13.788 1.00 86.31 176 PHE A O 1
ATOM 1259 N N . ARG A 1 177 ? -10.469 -3.264 15.192 1.00 83.38 177 ARG A N 1
ATOM 1260 C CA . ARG A 1 177 ? -11.441 -3.102 16.280 1.00 83.38 177 ARG A CA 1
ATOM 1261 C C . ARG A 1 177 ? -11.538 -1.633 16.660 1.00 83.38 177 ARG A C 1
ATOM 1263 O O . ARG A 1 177 ? -10.511 -0.970 16.800 1.00 83.38 177 ARG A O 1
ATOM 1270 N N . TRP A 1 178 ? -12.767 -1.163 16.866 1.00 82.75 178 TRP A N 1
ATOM 1271 C CA . TRP A 1 178 ? -13.084 0.221 17.237 1.00 82.75 178 TRP A CA 1
ATOM 1272 C C . TRP A 1 178 ? -12.770 0.550 18.697 1.00 82.75 178 TRP A C 1
ATOM 1274 O O . TRP A 1 178 ? -12.528 1.709 19.027 1.00 82.75 178 TRP A O 1
ATOM 1284 N N . GLU A 1 179 ? -12.788 -0.457 19.567 1.00 74.19 179 GLU A N 1
ATOM 1285 C CA . GLU A 1 179 ? -12.535 -0.283 20.993 1.00 74.19 179 GLU A CA 1
ATOM 1286 C C . GLU A 1 179 ? -11.047 -0.462 21.320 1.00 74.19 179 GLU A C 1
ATOM 1288 O O . GLU A 1 179 ? -10.367 -1.260 20.659 1.00 74.19 179 GLU A O 1
ATOM 1293 N N . PRO A 1 180 ? -10.521 0.272 22.321 1.00 70.00 180 PRO A N 1
ATOM 1294 C CA . PRO A 1 180 ? -9.187 0.020 22.843 1.00 70.00 180 PRO A CA 1
ATOM 1295 C C . PRO A 1 180 ? -9.093 -1.428 23.320 1.00 70.00 180 PRO A C 1
ATOM 1297 O O . PRO A 1 180 ? -10.016 -1.946 23.945 1.00 70.00 180 PRO A O 1
ATOM 1300 N N . ARG A 1 181 ? -7.977 -2.088 23.019 1.00 59.19 181 ARG A N 1
ATOM 1301 C CA . ARG A 1 181 ? -7.674 -3.401 23.593 1.00 59.19 181 ARG A CA 1
ATOM 1302 C C . ARG A 1 181 ? -7.094 -3.142 24.984 1.00 59.19 181 ARG A C 1
ATOM 1304 O O . ARG A 1 181 ? -6.184 -2.321 25.092 1.00 59.19 181 ARG A O 1
ATOM 1311 N N . SER A 1 182 ? -7.673 -3.776 26.003 1.00 54.25 182 SER A N 1
ATOM 1312 C CA . SER A 1 182 ? -7.158 -3.798 27.380 1.00 54.25 182 SER A CA 1
ATOM 1313 C C . SER A 1 182 ? -5.749 -4.371 27.434 1.00 54.25 182 SER A C 1
ATOM 1315 O O . SER A 1 182 ? -5.532 -5.380 26.718 1.00 54.25 182 SER A O 1
#